Protein AF-A0A7Z2GR76-F1 (afdb_monomer_lite)

Secondary structure (DSSP, 8-state):
--HHHHHHHS-EEEETTTEEEEEETTEEEEEEE-SSSEEEEEEE-TTS-EEEEEEEE--TT--HHHHHHHHHHHTT----

Foldseek 3Di:
DFPVVQVVPWDWDDPPFAWIWIDDPQKTWIWGHPDQFKIFIFIAHNVGDTLDGDMDGHPGNDGVRVVVVVNCVSSVVPDD

Radius of gyration: 11.59 Å; chains: 1; bounding box: 29×23×28 Å

Sequence (80 aa):
MTLQKILDEGTVDINEPNEFFGEWDSHQIWVKRVDDERWYITVRDPSGCYTYDGYWDAEKYVPIEEAIKESIKGAMLEMK

pLDDT: mean 85.34, std 11.07, range [46.56, 96.62]

Structure (mmCIF, N/CA/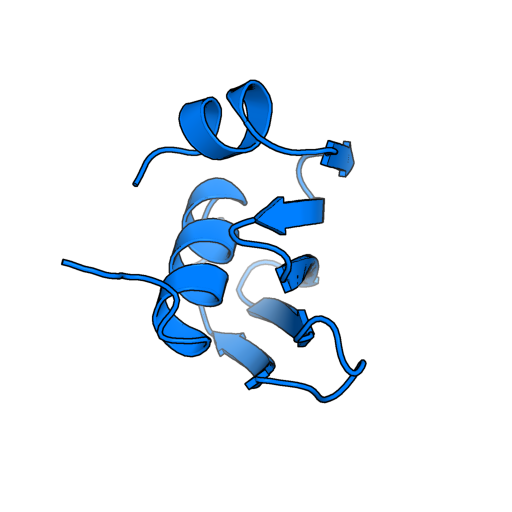C/O backbone):
d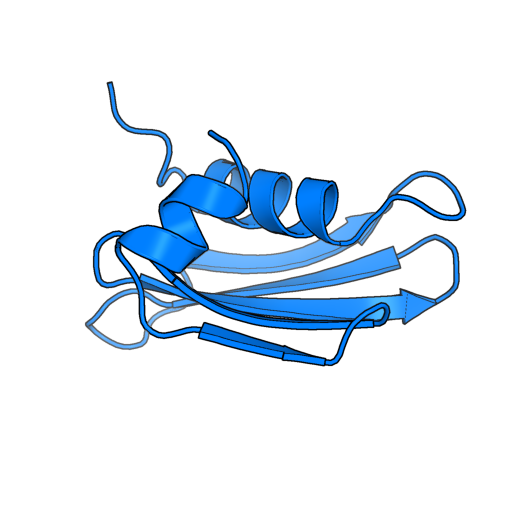ata_AF-A0A7Z2GR76-F1
#
_entry.id   AF-A0A7Z2GR76-F1
#
loop_
_atom_site.group_PDB
_atom_site.id
_atom_site.type_symbol
_atom_site.label_atom_id
_atom_site.label_alt_id
_atom_site.label_comp_id
_atom_site.label_asym_id
_atom_site.label_entity_id
_atom_site.label_seq_id
_atom_site.pdbx_PDB_ins_code
_atom_site.Cartn_x
_atom_site.Cartn_y
_atom_site.Cartn_z
_atom_site.occupancy
_atom_site.B_iso_or_equiv
_atom_site.auth_seq_id
_atom_site.auth_comp_id
_atom_site.auth_asym_id
_atom_site.auth_atom_id
_atom_site.pdbx_PDB_model_num
ATOM 1 N N . MET A 1 1 ? 1.826 14.893 5.375 1.00 57.62 1 MET A N 1
ATOM 2 C CA . MET A 1 1 ? 1.936 13.778 6.344 1.00 57.62 1 MET A CA 1
ATOM 3 C C . MET A 1 1 ? 3.343 13.178 6.248 1.00 57.62 1 MET A C 1
ATOM 5 O O . MET A 1 1 ? 3.872 13.168 5.142 1.00 57.62 1 MET A O 1
ATOM 9 N N . THR A 1 2 ? 3.958 12.712 7.343 1.00 62.56 2 THR A N 1
ATOM 10 C CA . THR A 1 2 ? 5.314 12.104 7.342 1.00 62.56 2 THR A CA 1
ATOM 11 C C . THR A 1 2 ? 5.219 10.632 7.737 1.00 62.56 2 THR A C 1
ATOM 13 O O . THR A 1 2 ? 4.418 10.320 8.616 1.00 62.56 2 THR A O 1
ATOM 16 N N . LEU A 1 3 ? 6.052 9.753 7.160 1.00 69.44 3 LEU A N 1
ATOM 17 C CA . LEU A 1 3 ? 6.138 8.329 7.530 1.00 69.44 3 LEU A CA 1
ATOM 18 C C . LEU A 1 3 ? 6.268 8.142 9.048 1.00 69.44 3 LEU A C 1
ATOM 20 O O . LEU A 1 3 ? 5.563 7.332 9.637 1.00 69.44 3 LEU A O 1
ATOM 24 N N . GLN A 1 4 ? 7.078 8.987 9.693 1.00 70.44 4 GLN A N 1
ATOM 25 C CA . GLN A 1 4 ? 7.275 8.989 11.142 1.00 70.44 4 GLN A CA 1
ATOM 26 C C . GLN A 1 4 ? 5.970 9.055 11.947 1.00 70.44 4 GLN A C 1
ATOM 28 O O . GLN A 1 4 ? 5.899 8.461 13.012 1.00 70.44 4 GLN A O 1
ATOM 33 N N . LYS A 1 5 ? 4.942 9.750 11.446 1.00 68.88 5 LYS A N 1
ATOM 34 C CA . LYS A 1 5 ? 3.656 9.905 12.135 1.00 68.88 5 LYS A CA 1
ATOM 35 C C . LYS A 1 5 ? 2.827 8.614 12.093 1.00 68.88 5 LYS A C 1
ATOM 37 O O . LYS A 1 5 ? 2.217 8.242 13.083 1.00 68.88 5 LYS A O 1
ATOM 42 N N . ILE A 1 6 ? 2.880 7.890 10.975 1.00 70.81 6 ILE A N 1
ATOM 43 C CA . ILE A 1 6 ? 2.230 6.579 10.828 1.00 70.81 6 ILE A CA 1
ATOM 44 C C . ILE A 1 6 ? 2.928 5.543 11.713 1.00 70.81 6 ILE A C 1
ATOM 46 O O . ILE A 1 6 ? 2.269 4.718 12.331 1.00 70.81 6 ILE A O 1
ATOM 50 N N . LEU A 1 7 ? 4.259 5.621 11.809 1.00 70.81 7 LEU A N 1
ATOM 51 C CA . LEU A 1 7 ? 5.044 4.766 12.702 1.00 70.81 7 LEU A CA 1
ATOM 52 C C . LEU A 1 7 ? 4.769 5.031 14.187 1.00 70.81 7 LEU A C 1
ATOM 54 O O . LEU A 1 7 ? 4.898 4.114 14.989 1.00 70.81 7 LEU A O 1
ATOM 58 N N . ASP A 1 8 ? 4.434 6.269 14.553 1.00 73.12 8 ASP A N 1
ATOM 59 C CA . ASP A 1 8 ? 4.175 6.663 15.944 1.00 73.12 8 ASP A CA 1
ATOM 60 C C . ASP A 1 8 ? 2.744 6.308 16.392 1.00 73.12 8 ASP A C 1
ATOM 62 O O . ASP A 1 8 ? 2.529 5.922 17.538 1.00 73.12 8 ASP A O 1
ATOM 66 N N . GLU A 1 9 ? 1.766 6.407 15.482 1.00 71.44 9 GLU A N 1
ATOM 67 C CA . GLU A 1 9 ? 0.335 6.248 15.794 1.00 71.44 9 GLU A CA 1
ATOM 68 C C . GLU A 1 9 ? -0.273 4.904 15.343 1.00 71.44 9 GLU A C 1
ATOM 70 O O . GLU A 1 9 ? -1.377 4.565 15.774 1.00 71.44 9 GLU A O 1
ATOM 75 N N . GLY A 1 10 ? 0.405 4.142 14.479 1.00 64.44 10 GLY A N 1
ATOM 76 C CA . GLY A 1 10 ? -0.120 2.920 13.860 1.00 64.44 10 GLY A CA 1
ATOM 77 C C . GLY A 1 10 ? 0.621 1.636 14.241 1.00 64.44 10 GLY A C 1
ATOM 78 O O . GLY A 1 10 ? 1.729 1.650 14.775 1.00 64.44 10 GLY A O 1
ATOM 79 N N . THR A 1 11 ? 0.018 0.490 13.909 1.00 74.38 11 THR A N 1
ATOM 80 C CA . THR A 1 11 ? 0.726 -0.800 13.862 1.00 74.38 11 THR A CA 1
ATOM 81 C C . THR A 1 11 ? 1.387 -0.920 12.495 1.00 74.38 11 THR A C 1
ATOM 83 O O . THR A 1 11 ? 0.688 -0.847 11.485 1.00 74.38 11 THR A O 1
ATOM 86 N N . VAL A 1 12 ? 2.709 -1.096 12.438 1.00 74.25 12 VAL A N 1
ATOM 87 C CA . VAL A 1 12 ? 3.452 -1.109 11.169 1.00 74.25 12 VAL A CA 1
ATOM 88 C C . VAL A 1 12 ? 4.432 -2.280 11.102 1.00 74.25 12 VAL A C 1
ATOM 90 O O . VAL A 1 12 ? 5.192 -2.513 12.039 1.00 74.25 12 VAL A O 1
ATOM 93 N N . ASP A 1 13 ? 4.438 -2.972 9.964 1.00 75.25 13 ASP A N 1
ATOM 94 C CA . ASP A 1 13 ? 5.454 -3.940 9.553 1.00 75.25 13 ASP A CA 1
ATOM 95 C C . ASP A 1 13 ? 6.156 -3.419 8.286 1.00 75.25 13 ASP A C 1
ATOM 97 O O . ASP A 1 13 ? 5.531 -3.182 7.246 1.00 75.25 13 ASP A O 1
ATOM 101 N N . ILE A 1 14 ? 7.463 -3.171 8.393 1.00 70.81 14 ILE A N 1
ATOM 102 C CA . ILE A 1 14 ? 8.257 -2.555 7.328 1.00 70.81 14 ILE A CA 1
ATOM 103 C C . ILE A 1 14 ? 9.254 -3.578 6.789 1.00 70.81 14 ILE A C 1
ATOM 105 O O . ILE A 1 14 ? 10.180 -3.982 7.492 1.00 70.81 14 ILE A O 1
ATOM 109 N N . ASN A 1 15 ? 9.119 -3.929 5.510 1.00 72.62 15 ASN A N 1
ATOM 110 C CA . ASN A 1 15 ? 10.121 -4.678 4.755 1.00 72.62 15 ASN A CA 1
ATOM 111 C C . ASN A 1 15 ? 10.755 -3.758 3.706 1.00 72.62 15 ASN A C 1
ATOM 113 O O . ASN A 1 15 ? 10.568 -3.879 2.489 1.00 72.62 15 ASN A O 1
ATOM 117 N N . GLU A 1 16 ? 11.512 -2.789 4.213 1.00 69.12 16 GLU A N 1
ATOM 118 C CA . GLU A 1 16 ? 12.248 -1.841 3.390 1.00 69.12 16 GLU A CA 1
ATOM 119 C C . GLU A 1 16 ? 13.298 -2.544 2.512 1.00 69.12 16 GLU A C 1
ATOM 121 O O . GLU A 1 16 ? 13.937 -3.506 2.947 1.00 69.12 16 GLU A O 1
ATOM 126 N N . PRO A 1 17 ? 13.514 -2.071 1.268 1.00 76.06 17 PRO A N 1
ATOM 127 C CA . PRO A 1 17 ? 12.923 -0.879 0.642 1.00 76.06 17 PRO A CA 1
ATOM 128 C C . PRO A 1 17 ? 11.680 -1.157 -0.232 1.00 76.06 17 PRO A C 1
ATOM 130 O O . PRO A 1 17 ? 11.261 -0.277 -0.985 1.00 76.06 17 PRO A O 1
ATOM 133 N N . ASN A 1 18 ? 11.120 -2.371 -0.201 1.00 87.81 18 ASN A N 1
ATOM 134 C CA . ASN A 1 18 ? 10.216 -2.845 -1.259 1.00 87.81 18 ASN A CA 1
ATOM 135 C C . ASN A 1 18 ? 8.773 -3.089 -0.813 1.00 87.81 18 ASN A C 1
ATOM 137 O O . ASN A 1 18 ? 7.914 -3.258 -1.674 1.00 87.81 18 ASN A O 1
ATOM 141 N N . GLU A 1 19 ? 8.482 -3.142 0.482 1.00 90.81 19 GLU A N 1
ATOM 142 C CA . GLU A 1 19 ? 7.139 -3.458 0.963 1.00 90.81 19 GLU A CA 1
ATOM 143 C C . GLU A 1 19 ? 6.860 -2.800 2.314 1.00 90.81 19 GLU A C 1
ATOM 145 O O . GLU A 1 19 ? 7.725 -2.733 3.189 1.00 90.81 19 GLU A O 1
ATOM 150 N N . PHE A 1 20 ? 5.640 -2.301 2.471 1.00 91.56 20 PHE A N 1
ATOM 151 C CA . PHE A 1 20 ? 5.149 -1.715 3.707 1.00 91.56 20 PHE A CA 1
ATOM 152 C C . PHE A 1 20 ? 3.728 -2.194 3.950 1.00 91.56 20 PHE A C 1
ATOM 154 O O . PHE A 1 20 ? 2.888 -2.195 3.046 1.00 91.56 20 PHE A O 1
ATOM 161 N N . PHE A 1 21 ? 3.463 -2.555 5.196 1.00 91.19 21 PHE A N 1
ATOM 162 C CA . PHE A 1 21 ? 2.138 -2.844 5.698 1.00 91.19 21 PHE A CA 1
ATOM 163 C C . PHE A 1 21 ? 1.926 -2.046 6.980 1.00 91.19 21 PHE A C 1
ATOM 165 O O . PHE A 1 21 ? 2.758 -2.081 7.883 1.00 91.19 21 PHE A O 1
ATOM 172 N N . GLY A 1 22 ? 0.813 -1.337 7.091 1.00 90.19 22 GLY A N 1
ATOM 173 C CA . GLY A 1 22 ? 0.506 -0.612 8.312 1.00 90.19 22 GLY A CA 1
ATOM 174 C C . GLY A 1 22 ? -0.947 -0.199 8.408 1.00 90.19 22 GLY A C 1
ATOM 175 O O . GLY A 1 22 ? -1.726 -0.397 7.480 1.00 90.19 22 GLY A O 1
ATOM 176 N N . GLU A 1 23 ? -1.313 0.384 9.538 1.00 89.00 23 GLU A N 1
ATOM 177 C CA . GLU A 1 23 ? -2.660 0.889 9.783 1.00 89.00 23 GLU A CA 1
ATOM 178 C C . GLU A 1 23 ? -2.635 2.402 10.021 1.00 89.00 23 GLU A C 1
ATOM 180 O O . GLU A 1 23 ? -1.774 2.916 10.735 1.00 89.00 23 GLU A O 1
ATOM 185 N N . TRP A 1 24 ? -3.584 3.123 9.424 1.00 87.06 24 TRP A N 1
ATOM 186 C CA . TRP A 1 24 ? -3.755 4.565 9.587 1.00 87.06 24 TRP A CA 1
ATOM 187 C C . TRP A 1 24 ? -5.236 4.935 9.577 1.00 87.06 24 TRP A C 1
ATOM 189 O O . TRP A 1 24 ? -5.957 4.540 8.668 1.00 87.06 24 TRP A O 1
ATOM 199 N N . ASP A 1 25 ? -5.696 5.707 10.564 1.00 87.44 25 ASP A N 1
ATOM 200 C CA . ASP A 1 25 ? -7.103 6.132 10.681 1.00 87.44 25 ASP A CA 1
ATOM 201 C C . ASP A 1 25 ? -8.099 4.956 10.563 1.00 87.44 25 ASP A C 1
ATOM 203 O O . ASP A 1 25 ? -9.103 5.008 9.858 1.00 87.44 25 ASP A O 1
ATOM 207 N N . SER A 1 26 ? -7.784 3.833 11.219 1.00 89.25 26 SER A N 1
ATOM 208 C CA . SER A 1 26 ? -8.518 2.554 11.122 1.00 89.25 26 SER A CA 1
ATOM 209 C C . SER A 1 26 ? -8.540 1.898 9.729 1.00 89.25 26 SER A C 1
ATOM 211 O O . SER A 1 26 ? -9.240 0.907 9.532 1.00 89.25 26 SER A O 1
ATOM 213 N N . HIS A 1 27 ? -7.774 2.410 8.766 1.00 91.81 27 HIS A N 1
ATOM 214 C CA . HIS A 1 27 ? -7.595 1.805 7.453 1.00 91.81 27 HIS A CA 1
ATOM 215 C C . HIS A 1 27 ? -6.304 1.002 7.401 1.00 91.81 27 HIS A C 1
ATOM 217 O O . HIS A 1 27 ? -5.258 1.438 7.878 1.00 91.81 27 HIS A O 1
ATOM 223 N N . GLN A 1 28 ? -6.362 -0.158 6.762 1.00 93.69 28 GLN A N 1
ATOM 224 C CA . GLN A 1 28 ? -5.188 -0.977 6.500 1.00 93.69 28 GLN A CA 1
ATOM 225 C C . GLN A 1 28 ? -4.555 -0.535 5.186 1.00 93.69 28 GLN A C 1
ATOM 227 O O . GLN A 1 28 ? -5.210 -0.558 4.148 1.00 93.69 28 GLN A O 1
ATOM 232 N N . ILE A 1 29 ? -3.283 -0.165 5.228 1.00 93.50 29 ILE A N 1
ATOM 233 C CA . ILE A 1 29 ? -2.477 0.254 4.088 1.00 93.50 29 ILE A CA 1
ATOM 234 C C . ILE A 1 29 ? -1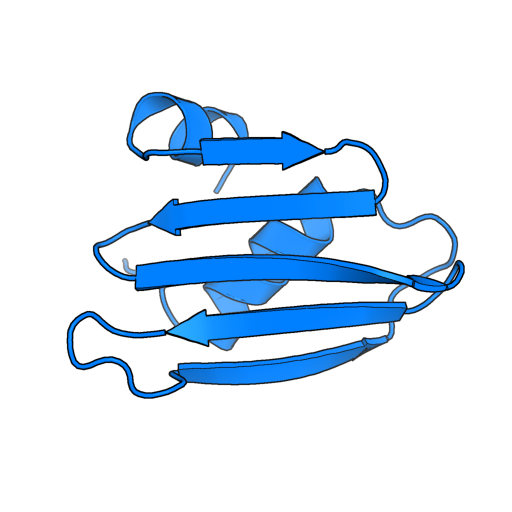.468 -0.845 3.785 1.00 93.50 29 ILE A C 1
ATOM 236 O O . ILE A 1 29 ? -0.711 -1.279 4.652 1.00 93.50 29 ILE A O 1
ATOM 240 N N . TRP A 1 30 ? -1.405 -1.243 2.524 1.00 94.75 30 TRP A N 1
ATOM 241 C CA . TRP A 1 30 ? -0.352 -2.101 2.014 1.00 94.75 30 TRP A CA 1
ATOM 242 C C . TRP A 1 30 ? 0.180 -1.528 0.712 1.00 94.75 30 TRP A C 1
ATOM 244 O O . TRP A 1 30 ? -0.590 -1.211 -0.198 1.00 94.75 30 TRP A O 1
ATOM 254 N N . VAL A 1 31 ? 1.498 -1.376 0.630 1.00 94.00 31 VAL A N 1
ATOM 255 C CA . VAL A 1 31 ? 2.178 -0.945 -0.589 1.00 94.00 31 VAL A CA 1
ATOM 256 C C . VAL A 1 31 ? 3.350 -1.862 -0.878 1.00 94.00 31 VAL A C 1
ATOM 258 O O . VAL A 1 31 ? 4.088 -2.266 0.022 1.00 94.00 31 VAL A O 1
ATOM 261 N N . LYS A 1 32 ? 3.535 -2.183 -2.155 1.00 94.50 32 LYS A N 1
ATOM 262 C CA . LYS A 1 32 ? 4.580 -3.09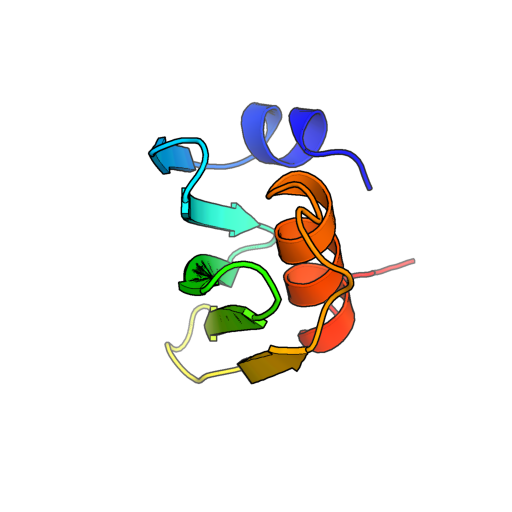3 -2.611 1.00 94.50 32 LYS A CA 1
ATOM 263 C C . LYS A 1 32 ? 5.191 -2.621 -3.915 1.00 94.50 32 LYS A C 1
ATOM 265 O O . LYS A 1 32 ? 4.481 -2.331 -4.874 1.00 94.50 32 LYS A O 1
ATOM 270 N N . ARG A 1 33 ? 6.517 -2.597 -3.973 1.00 93.25 33 ARG A N 1
ATOM 271 C CA . ARG A 1 33 ? 7.262 -2.329 -5.195 1.00 93.25 33 ARG A CA 1
ATOM 272 C C . ARG A 1 33 ? 7.124 -3.516 -6.141 1.00 93.25 33 ARG A C 1
ATOM 274 O O . ARG A 1 33 ? 7.424 -4.653 -5.777 1.00 93.25 33 ARG A O 1
ATOM 281 N N . VAL A 1 34 ? 6.666 -3.233 -7.352 1.00 92.88 34 VAL A N 1
ATOM 282 C CA . VAL A 1 34 ? 6.482 -4.228 -8.416 1.00 92.88 34 VAL A CA 1
ATOM 283 C C . VAL A 1 34 ? 7.713 -4.252 -9.317 1.00 92.88 34 VAL A C 1
ATOM 285 O O . VAL A 1 34 ? 8.187 -5.325 -9.682 1.00 92.88 34 VAL A O 1
ATOM 288 N N . ASP A 1 35 ? 8.255 -3.074 -9.624 1.00 90.75 35 ASP A N 1
ATOM 289 C CA . ASP A 1 35 ? 9.506 -2.873 -10.358 1.00 90.75 35 ASP A CA 1
ATOM 290 C C . ASP A 1 35 ? 10.136 -1.506 -10.007 1.00 90.75 35 ASP A C 1
ATOM 292 O O . ASP A 1 35 ? 9.740 -0.848 -9.041 1.00 90.75 35 ASP A O 1
ATOM 296 N N . ASP A 1 36 ? 11.162 -1.080 -10.747 1.00 87.69 36 ASP A N 1
ATOM 297 C CA . ASP A 1 36 ? 11.883 0.173 -10.483 1.00 87.69 36 ASP A CA 1
ATOM 298 C C . ASP A 1 36 ? 10.999 1.434 -10.608 1.00 87.69 36 ASP A C 1
ATOM 300 O O . ASP A 1 36 ? 11.347 2.466 -10.021 1.00 87.69 36 ASP A O 1
ATOM 304 N N . GLU A 1 37 ? 9.865 1.353 -11.310 1.00 90.38 37 GLU A N 1
ATOM 305 C CA . GLU A 1 37 ? 9.006 2.484 -11.703 1.00 90.38 37 GLU A CA 1
ATOM 306 C C . GLU A 1 37 ? 7.547 2.323 -11.239 1.00 90.38 37 GLU A C 1
ATOM 308 O O . GLU A 1 37 ? 6.737 3.224 -11.428 1.00 90.38 37 GLU A O 1
ATOM 313 N N . ARG A 1 38 ? 7.175 1.198 -10.613 1.00 92.62 38 ARG A N 1
ATOM 314 C CA . ARG A 1 38 ? 5.783 0.942 -10.209 1.00 92.62 38 ARG A CA 1
ATOM 315 C C . ARG A 1 38 ? 5.631 0.409 -8.798 1.00 92.62 38 ARG A C 1
ATOM 317 O O . ARG A 1 38 ? 6.326 -0.516 -8.361 1.00 92.62 38 ARG A O 1
ATOM 324 N N . TRP A 1 39 ? 4.610 0.937 -8.134 1.00 95.25 39 TRP A N 1
ATOM 325 C CA . TRP A 1 39 ? 4.100 0.461 -6.855 1.00 95.25 39 TRP A CA 1
ATOM 326 C C . TRP A 1 39 ? 2.699 -0.112 -7.036 1.00 95.25 39 TRP A C 1
ATOM 328 O O . TRP A 1 39 ? 1.895 0.425 -7.790 1.00 95.25 39 TRP A O 1
ATOM 338 N N . TYR A 1 40 ? 2.395 -1.195 -6.336 1.00 95.50 40 TYR A N 1
ATOM 339 C CA . TYR A 1 40 ? 1.031 -1.663 -6.142 1.00 95.50 40 TYR A CA 1
ATOM 340 C C . TYR A 1 40 ? 0.567 -1.232 -4.756 1.00 95.50 40 TYR A C 1
ATOM 342 O O . TYR A 1 40 ? 1.288 -1.422 -3.774 1.00 95.50 40 TYR A O 1
ATOM 350 N N . ILE A 1 41 ? -0.605 -0.613 -4.695 1.00 96.19 41 ILE A N 1
ATOM 351 C CA . ILE A 1 41 ? -1.154 0.014 -3.502 1.00 96.19 41 ILE A CA 1
ATOM 352 C C . ILE A 1 41 ? -2.534 -0.573 -3.247 1.00 96.19 41 ILE A C 1
ATOM 354 O O . ILE A 1 41 ? -3.388 -0.577 -4.132 1.00 96.19 41 ILE A O 1
ATOM 358 N N . THR A 1 42 ? -2.769 -1.005 -2.012 1.00 96.62 42 THR A N 1
ATOM 359 C CA . THR A 1 42 ? -4.107 -1.335 -1.531 1.00 96.62 42 THR A CA 1
ATOM 360 C C . THR A 1 42 ? -4.370 -0.663 -0.192 1.00 96.62 42 THR A C 1
ATOM 362 O O . THR A 1 42 ? -3.530 -0.716 0.706 1.00 96.62 42 THR A O 1
ATOM 365 N N . VAL A 1 43 ? -5.551 -0.079 -0.040 1.00 95.00 43 VAL A N 1
ATOM 366 C CA . VAL A 1 43 ? -6.049 0.489 1.209 1.00 95.00 43 VAL A CA 1
ATOM 367 C C . VAL A 1 43 ? -7.435 -0.076 1.476 1.00 95.00 43 VAL A C 1
ATOM 369 O O . VAL A 1 43 ? -8.289 -0.064 0.587 1.00 95.00 43 VAL A O 1
ATOM 372 N N . ARG A 1 44 ? -7.652 -0.595 2.685 1.00 95.31 44 ARG A N 1
ATOM 373 C CA . ARG A 1 44 ? -8.934 -1.164 3.115 1.00 95.31 44 ARG A CA 1
ATOM 374 C C . ARG A 1 44 ? -9.526 -0.376 4.266 1.00 95.31 44 ARG A C 1
ATOM 376 O O . ARG A 1 44 ? -8.803 -0.025 5.194 1.00 95.31 44 ARG A O 1
ATOM 383 N N . ASP A 1 45 ? -10.831 -0.149 4.225 1.00 92.88 45 ASP A N 1
ATOM 384 C CA . ASP A 1 45 ? -11.576 0.406 5.354 1.00 92.88 45 ASP A CA 1
ATOM 385 C C . ASP A 1 45 ? -11.812 -0.656 6.453 1.00 92.88 45 ASP A C 1
ATOM 387 O O . ASP A 1 45 ? -11.618 -1.851 6.199 1.00 92.88 45 ASP A O 1
ATOM 391 N N . PRO A 1 46 ? -12.261 -0.270 7.664 1.00 91.94 46 PRO A N 1
ATOM 392 C CA . PRO A 1 46 ? -12.541 -1.207 8.761 1.00 91.94 46 PRO A CA 1
ATOM 393 C C . PRO A 1 46 ? -13.540 -2.324 8.420 1.00 91.94 46 PRO A C 1
ATOM 395 O O . PRO A 1 46 ? -13.523 -3.390 9.034 1.00 91.94 46 PRO A O 1
ATOM 398 N N . SER A 1 47 ? -14.423 -2.091 7.449 1.00 92.31 47 SER A N 1
ATOM 399 C CA . SER A 1 47 ? -15.392 -3.068 6.935 1.00 92.31 47 SER A CA 1
ATOM 400 C C . SER A 1 47 ? -14.758 -4.071 5.966 1.00 92.31 47 SER A C 1
ATOM 402 O O . SER A 1 47 ? -15.410 -5.037 5.570 1.00 92.31 47 SER A O 1
ATOM 404 N N . GLY A 1 48 ? -13.501 -3.850 5.571 1.00 89.31 48 GLY A N 1
ATOM 405 C CA . GLY A 1 48 ? -12.732 -4.692 4.662 1.00 89.31 48 GLY A CA 1
ATOM 406 C C . GLY A 1 48 ? -12.918 -4.380 3.176 1.00 89.31 48 GLY A C 1
ATOM 407 O O . GLY A 1 48 ? -12.402 -5.140 2.353 1.00 89.31 48 GLY A O 1
ATOM 408 N N . CYS A 1 49 ? -13.624 -3.306 2.801 1.00 92.44 49 CYS A N 1
ATOM 409 C CA . CYS A 1 49 ? -13.719 -2.897 1.400 1.00 92.44 49 CYS A CA 1
ATOM 410 C C . CYS A 1 49 ? -12.466 -2.120 0.994 1.00 92.44 49 CYS A C 1
ATOM 412 O O . CYS A 1 49 ? -11.841 -1.439 1.804 1.00 92.44 49 CYS A O 1
ATOM 414 N N . TYR A 1 50 ? -12.101 -2.207 -0.284 1.00 92.31 50 TYR A N 1
ATOM 415 C CA . TYR A 1 50 ? -10.990 -1.427 -0.816 1.00 92.31 50 TYR A CA 1
ATOM 416 C C . TYR A 1 50 ? -11.430 0.010 -1.087 1.00 92.31 50 TYR A C 1
ATOM 418 O O . TYR A 1 50 ? -12.339 0.244 -1.885 1.00 92.31 50 TYR A O 1
ATOM 426 N N . THR A 1 51 ? -10.764 0.965 -0.445 1.00 93.19 51 THR A N 1
ATOM 427 C CA . THR A 1 51 ? -10.887 2.399 -0.748 1.00 93.19 51 THR A CA 1
ATOM 428 C C . THR A 1 51 ? -9.886 2.825 -1.817 1.00 93.19 51 THR A C 1
ATOM 430 O O . THR A 1 51 ? -10.158 3.746 -2.581 1.00 93.19 51 THR A O 1
ATOM 433 N N . TYR A 1 52 ? -8.768 2.105 -1.922 1.00 94.00 52 TYR A N 1
ATOM 434 C CA . TYR A 1 52 ? -7.815 2.200 -3.020 1.00 94.00 52 TYR A CA 1
ATOM 435 C C . TYR A 1 52 ? -7.284 0.797 -3.337 1.00 94.00 52 TYR A C 1
ATOM 437 O O . TYR A 1 52 ? -6.902 0.058 -2.436 1.00 94.00 52 TYR A O 1
ATOM 445 N N . ASP A 1 53 ? -7.288 0.414 -4.609 1.00 96.19 53 ASP A N 1
ATOM 446 C CA . ASP A 1 53 ? -6.649 -0.793 -5.129 1.00 96.19 53 ASP A CA 1
ATOM 447 C C . ASP A 1 53 ? -6.139 -0.492 -6.542 1.00 96.19 53 ASP A C 1
ATOM 449 O O . ASP A 1 53 ? -6.933 -0.283 -7.465 1.00 96.19 53 ASP A O 1
ATOM 453 N N . GLY A 1 54 ? -4.822 -0.387 -6.713 1.00 95.38 54 GLY A N 1
ATOM 454 C CA . GLY A 1 54 ? -4.268 -0.059 -8.017 1.00 95.38 54 GLY A CA 1
ATOM 455 C C . GLY A 1 54 ? -2.756 0.066 -8.078 1.00 95.38 54 GLY A C 1
ATOM 456 O O . GLY A 1 54 ? -2.043 0.046 -7.075 1.00 95.38 54 GLY A O 1
ATOM 457 N N . TYR A 1 55 ? -2.274 0.189 -9.312 1.00 95.00 55 TYR A N 1
ATOM 458 C CA . TYR A 1 55 ? -0.883 0.506 -9.590 1.00 95.00 55 TYR A CA 1
ATOM 459 C C . TYR A 1 55 ? -0.692 2.016 -9.626 1.00 95.00 55 TYR A C 1
ATOM 461 O O . TYR A 1 55 ? -1.479 2.736 -10.239 1.00 95.00 55 TYR A O 1
ATOM 469 N N . TRP A 1 56 ? 0.392 2.464 -9.010 1.00 94.31 56 TRP A N 1
ATOM 470 C CA . TRP A 1 56 ? 0.891 3.816 -9.127 1.00 94.31 56 TRP A CA 1
ATOM 471 C C . TRP A 1 56 ? 2.188 3.802 -9.934 1.00 94.31 56 TRP A C 1
ATOM 473 O O . TRP A 1 56 ? 3.197 3.237 -9.498 1.00 94.31 56 TRP A O 1
ATOM 483 N N . ASP A 1 57 ? 2.131 4.399 -11.125 1.00 92.75 57 ASP A N 1
ATOM 484 C CA . ASP A 1 57 ? 3.305 4.680 -11.945 1.00 92.75 57 ASP A CA 1
ATOM 485 C C . ASP A 1 57 ? 4.065 5.857 -11.324 1.00 92.75 57 ASP A C 1
ATOM 487 O O . ASP A 1 57 ? 3.564 6.983 -11.249 1.00 92.75 57 ASP A O 1
ATOM 491 N N . ALA A 1 58 ? 5.272 5.575 -10.853 1.00 86.25 58 ALA A N 1
ATOM 492 C CA . ALA A 1 58 ? 6.142 6.513 -10.172 1.00 86.25 58 ALA A CA 1
ATOM 493 C C . ALA A 1 58 ? 7.418 6.736 -10.994 1.00 86.25 58 ALA A C 1
ATOM 495 O O . ALA A 1 58 ? 7.766 5.960 -11.883 1.00 86.25 58 ALA A O 1
ATOM 496 N N . GLU A 1 59 ? 8.158 7.800 -10.690 1.00 86.50 59 GLU A N 1
ATOM 497 C CA . GLU A 1 59 ? 9.501 7.938 -11.247 1.00 86.50 59 GLU A CA 1
ATOM 498 C C . GLU A 1 59 ? 10.411 6.800 -10.757 1.00 86.50 59 GLU A C 1
ATOM 500 O O . GLU A 1 59 ? 10.200 6.176 -9.705 1.00 86.50 59 GLU A O 1
ATOM 505 N N . LYS A 1 60 ? 11.466 6.530 -11.526 1.00 84.06 60 LYS A N 1
ATOM 506 C CA . LYS A 1 60 ? 12.426 5.490 -11.178 1.00 84.06 60 LYS A CA 1
ATOM 507 C C . LYS A 1 60 ? 13.023 5.744 -9.790 1.00 84.06 60 LYS A C 1
ATOM 509 O O . LYS A 1 60 ? 13.495 6.843 -9.508 1.00 84.06 60 LYS A O 1
ATOM 514 N N . TYR A 1 61 ? 13.056 4.707 -8.952 1.00 80.00 61 TYR A N 1
ATOM 515 C CA . TYR A 1 61 ? 13.604 4.752 -7.584 1.00 80.00 61 TYR A CA 1
ATOM 516 C C . TYR A 1 61 ? 12.845 5.649 -6.590 1.00 80.00 61 TYR A C 1
ATOM 518 O O . TYR A 1 61 ? 13.404 6.018 -5.558 1.00 80.00 61 TYR A O 1
ATOM 526 N N . VAL A 1 62 ? 11.567 5.955 -6.839 1.00 89.50 62 VAL A N 1
ATOM 527 C CA . VAL A 1 62 ? 10.736 6.692 -5.868 1.00 89.50 62 VAL A CA 1
ATOM 528 C C . VAL A 1 62 ? 10.675 5.957 -4.520 1.00 89.50 62 VAL A C 1
ATOM 530 O O . VAL A 1 62 ? 10.285 4.793 -4.499 1.00 89.50 62 VAL A O 1
ATOM 533 N N . PRO A 1 63 ? 11.049 6.576 -3.389 1.00 89.81 63 PRO A N 1
ATOM 534 C CA . PRO A 1 63 ? 11.137 5.883 -2.105 1.00 89.81 63 PRO A CA 1
ATOM 535 C C . PRO A 1 63 ? 9.766 5.420 -1.596 1.00 89.81 63 PRO A C 1
ATOM 537 O O . PRO A 1 63 ? 8.728 5.979 -1.953 1.00 89.81 63 PRO A O 1
ATOM 540 N N . ILE A 1 64 ? 9.770 4.415 -0.715 1.00 89.12 64 ILE A N 1
ATOM 541 C CA . ILE A 1 64 ? 8.547 3.835 -0.139 1.00 89.12 64 ILE A CA 1
ATOM 542 C C . ILE A 1 64 ? 7.682 4.877 0.584 1.00 89.12 64 ILE A C 1
ATOM 544 O O . ILE A 1 64 ? 6.458 4.799 0.545 1.00 89.12 64 ILE A O 1
ATOM 548 N N . GLU A 1 65 ? 8.305 5.907 1.162 1.00 89.12 65 GLU A N 1
ATOM 549 C CA . GLU A 1 65 ? 7.621 7.037 1.797 1.00 89.12 65 GLU A CA 1
ATOM 550 C C . GLU A 1 65 ? 6.642 7.752 0.861 1.00 89.12 65 GLU A C 1
ATOM 552 O O . GLU A 1 65 ? 5.5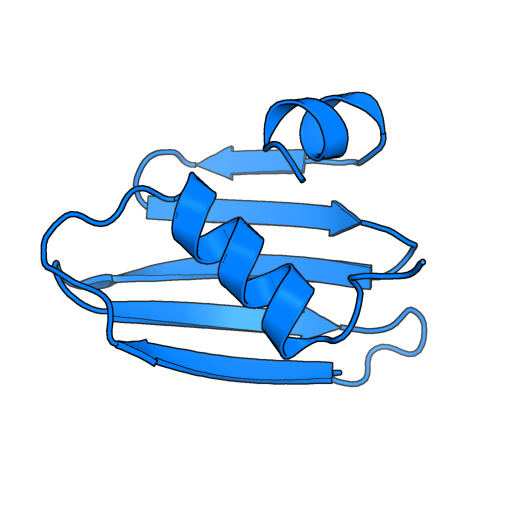56 8.141 1.285 1.00 89.12 65 GLU A O 1
ATOM 557 N N . GLU A 1 66 ? 7.001 7.919 -0.412 1.00 90.81 66 GLU A N 1
ATOM 558 C CA . GLU A 1 66 ? 6.131 8.568 -1.392 1.00 90.81 66 GLU A CA 1
ATOM 559 C C . GLU A 1 66 ? 4.980 7.644 -1.806 1.00 90.81 66 GLU A C 1
ATOM 561 O O . GLU A 1 66 ? 3.853 8.111 -1.948 1.00 90.81 66 GLU A O 1
ATOM 566 N N . ALA A 1 67 ? 5.216 6.330 -1.899 1.00 91.56 67 ALA A N 1
ATOM 567 C CA . ALA A 1 67 ? 4.152 5.354 -2.154 1.00 91.56 67 ALA A CA 1
ATOM 568 C C . ALA A 1 67 ? 3.131 5.303 -1.005 1.00 91.56 67 ALA A C 1
ATOM 570 O O . ALA A 1 67 ? 1.929 5.178 -1.240 1.00 91.56 67 ALA A O 1
ATOM 571 N N . ILE A 1 68 ? 3.591 5.461 0.238 1.00 90.31 68 ILE A N 1
ATOM 572 C CA . ILE A 1 68 ? 2.721 5.568 1.417 1.00 90.31 68 ILE A CA 1
ATOM 573 C C . ILE A 1 68 ? 1.933 6.886 1.404 1.00 90.31 68 ILE A C 1
ATOM 575 O O . ILE A 1 68 ? 0.758 6.912 1.760 1.00 90.31 68 ILE A O 1
ATOM 579 N N . LYS A 1 69 ? 2.532 8.000 0.968 1.00 90.31 69 LYS A N 1
ATOM 580 C CA . LYS A 1 69 ? 1.782 9.258 0.794 1.00 90.31 69 LYS A CA 1
ATOM 581 C C . LYS A 1 69 ? 0.716 9.127 -0.289 1.00 90.31 69 LYS A C 1
ATOM 583 O O . LYS A 1 69 ? -0.409 9.582 -0.083 1.00 90.31 69 LYS A O 1
ATOM 588 N N . GLU A 1 70 ? 1.045 8.484 -1.406 1.00 92.69 70 GLU A N 1
ATOM 589 C CA . GLU A 1 70 ? 0.088 8.259 -2.486 1.00 92.69 70 GLU A CA 1
ATOM 590 C C . GLU A 1 70 ? -1.057 7.338 -2.047 1.00 92.69 70 GLU A C 1
ATOM 592 O O . GLU A 1 70 ? -2.198 7.578 -2.432 1.00 92.69 70 GLU A O 1
ATOM 597 N N . SER A 1 71 ? -0.808 6.337 -1.195 1.00 91.88 71 SER A N 1
ATOM 598 C CA . SER A 1 71 ? -1.881 5.477 -0.678 1.00 91.88 71 SER A CA 1
ATOM 599 C C . SER A 1 71 ? -2.881 6.249 0.187 1.00 91.88 71 SER A C 1
ATOM 601 O O . SER A 1 71 ? -4.090 6.119 -0.010 1.00 91.88 71 SER A O 1
ATOM 603 N N . ILE A 1 72 ? -2.394 7.120 1.075 1.00 89.69 72 ILE A N 1
ATOM 604 C CA . ILE A 1 72 ? -3.226 7.987 1.925 1.00 89.69 72 ILE A CA 1
ATOM 605 C C . ILE A 1 72 ? -4.039 8.965 1.072 1.00 89.69 72 ILE A C 1
ATOM 607 O O . ILE A 1 72 ? -5.244 9.124 1.283 1.00 89.69 72 ILE A O 1
ATOM 611 N N . LYS A 1 73 ? -3.392 9.601 0.093 1.00 90.38 73 LYS A N 1
ATOM 612 C CA . LYS A 1 73 ? -4.029 10.540 -0.833 1.00 90.38 73 LYS A CA 1
ATOM 613 C C . LYS A 1 73 ? -5.078 9.858 -1.712 1.00 90.38 73 LYS A C 1
ATOM 615 O O . LYS A 1 73 ? -6.199 10.352 -1.819 1.00 90.38 73 LYS A O 1
ATOM 620 N 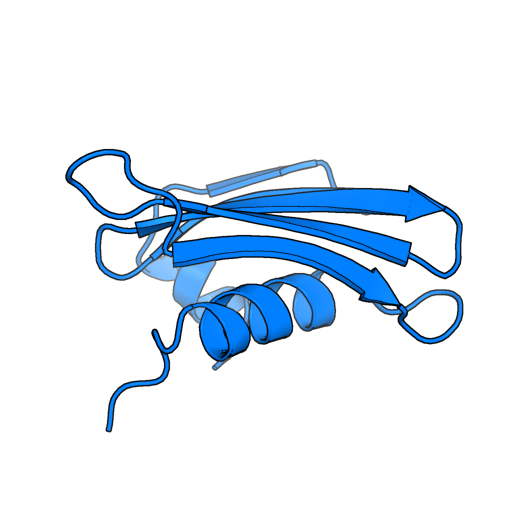N . GLY A 1 74 ? -4.745 8.712 -2.304 1.00 87.69 74 GLY A N 1
ATOM 621 C CA . GLY A 1 74 ? -5.643 7.936 -3.162 1.00 87.69 74 GLY A CA 1
ATOM 622 C C . GLY A 1 74 ? -6.865 7.401 -2.418 1.00 87.69 74 GLY A C 1
ATOM 623 O O . GLY A 1 74 ? -7.965 7.404 -2.964 1.00 87.69 74 GLY A O 1
ATOM 624 N N . ALA A 1 75 ? -6.703 7.039 -1.143 1.00 87.94 75 ALA A N 1
ATOM 625 C CA . ALA A 1 75 ? -7.801 6.632 -0.270 1.00 87.94 75 ALA A CA 1
ATOM 626 C C . ALA A 1 75 ? -8.580 7.811 0.354 1.00 87.94 75 ALA A C 1
ATOM 628 O O . ALA A 1 75 ? -9.486 7.581 1.152 1.00 87.94 75 ALA A O 1
ATOM 629 N N . MET A 1 76 ? -8.245 9.065 0.014 1.00 86.19 76 MET A N 1
ATOM 630 C CA . MET A 1 76 ? -8.834 10.284 0.592 1.00 86.19 76 MET A CA 1
ATOM 631 C C . MET A 1 76 ? -8.771 10.337 2.131 1.00 86.19 76 MET A C 1
ATOM 633 O O . MET A 1 76 ? -9.612 10.963 2.775 1.00 86.19 76 MET A O 1
ATOM 637 N N . LEU A 1 77 ? -7.745 9.718 2.721 1.00 82.12 77 LEU A N 1
ATOM 638 C CA . LEU A 1 77 ? -7.482 9.738 4.167 1.00 82.12 77 LEU A CA 1
ATOM 639 C C . LEU A 1 77 ? -6.760 11.019 4.610 1.00 82.12 77 LEU A C 1
ATOM 641 O O . LEU A 1 77 ? -6.452 11.212 5.787 1.00 82.12 77 LEU A O 1
ATOM 645 N N . GLU A 1 78 ? -6.491 11.921 3.667 1.00 69.69 78 GLU A N 1
ATOM 646 C CA . GLU A 1 78 ? -6.049 13.281 3.945 1.00 69.69 78 GLU A CA 1
ATOM 647 C C . GLU A 1 78 ? -7.236 14.108 4.474 1.00 69.69 78 GLU A C 1
ATOM 649 O O . GLU A 1 78 ? -7.920 14.801 3.722 1.00 69.69 78 GLU A O 1
ATOM 654 N N . MET A 1 79 ? -7.518 14.041 5.779 1.00 52.75 79 MET A N 1
ATOM 655 C CA . MET A 1 79 ? -8.521 14.910 6.407 1.00 52.75 79 MET A CA 1
ATOM 656 C C . MET A 1 79 ? -7.890 16.118 7.120 1.00 52.75 79 MET A C 1
ATOM 658 O O . MET A 1 79 ? -7.108 15.952 8.049 1.00 52.75 79 MET A O 1
ATOM 662 N N . LYS A 1 80 ? -8.322 17.300 6.646 1.00 46.56 80 LYS A N 1
ATOM 663 C CA . LYS A 1 80 ? -8.579 18.604 7.308 1.00 46.56 80 LYS A CA 1
ATOM 664 C C . LYS A 1 80 ? -7.577 19.192 8.305 1.00 46.56 80 LYS A C 1
ATOM 666 O O . LYS A 1 80 ? -7.439 18.666 9.426 1.00 46.56 80 LYS A O 1
#

Organism: NCBI:txid2571748